Protein AF-A0A165JES6-F1 (afdb_monomer)

Organism: NCBI:txid1314781

Radius of gyration: 25.74 Å; Cα contacts (8 Å, |Δi|>4): 117; chains: 1; bounding box: 41×75×48 Å

Sequence (123 aa):
MPVDLNAPVSRPHVTTPATANASSSRRKSEANFVCPVPGCGSTFTRHFNLKGHLRSHNEERPFKCKWPGCGKGFARQHDCKRHEALHLNIRPYTCDGCGKTFARMDALNRHRESDCPCASSSD

InterPro domains:
  IPR013087 Zinc finger C2H2-type [PF00096] (33-57)
  IPR013087 Zinc finger C2H2-type [PF00096] (93-112)
  IPR013087 Zinc finger C2H2-type [PS00028] (35-57)
  IPR013087 Zinc finger C2H2-type [PS00028] (65-87)
  IPR013087 Zinc finger C2H2-type [PS50157] (33-62)
  IPR013087 Zinc finger C2H2-type [PS50157] (63-92)
  IPR013087 Zinc finger C2H2-type [PS50157] (93-123)
  IPR013087 Zinc finger C2H2-type [SM00355] (33-57)
  IPR013087 Zinc finger C2H2-type [SM00355] (63-87)
  IPR013087 Zinc finger C2H2-type [SM00355] (93-113)
  IPR036236 Zinc finger C2H2 superfamily [SSF57667] (43-102)

Mean predicted aligned error: 15.8 Å

Structure (mmCIF, N/CA/C/O backbone):
data_AF-A0A165JES6-F1
#
_entry.id   AF-A0A165JES6-F1
#
loop_
_atom_site.group_PDB
_atom_site.id
_atom_site.type_symbol
_atom_site.label_atom_id
_atom_site.label_alt_id
_atom_site.label_comp_id
_atom_site.label_asym_id
_atom_site.label_entity_id
_atom_site.label_seq_id
_atom_site.pdbx_PDB_ins_code
_atom_site.Cartn_x
_atom_site.Cartn_y
_atom_site.Cartn_z
_atom_site.occupancy
_atom_site.B_iso_or_equiv
_atom_site.auth_seq_id
_atom_site.auth_comp_id
_atom_site.auth_asym_id
_atom_site.auth_atom_id
_atom_site.pdbx_PDB_model_num
ATOM 1 N N . MET A 1 1 ? 21.239 -64.957 6.441 1.00 36.75 1 MET A N 1
ATOM 2 C CA . MET A 1 1 ? 20.732 -63.628 6.035 1.00 36.75 1 MET A CA 1
ATOM 3 C C . MET A 1 1 ? 20.023 -63.795 4.697 1.00 36.75 1 MET A C 1
ATOM 5 O 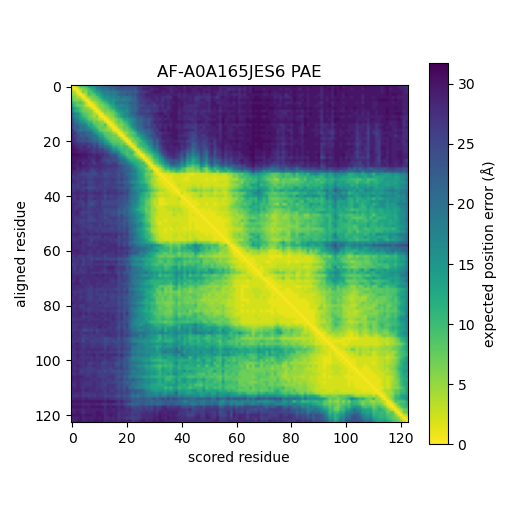O . MET A 1 1 ? 20.515 -64.595 3.909 1.00 36.75 1 MET A O 1
ATOM 9 N N . PRO A 1 2 ? 18.827 -63.215 4.521 1.00 46.69 2 PRO A N 1
ATOM 10 C CA . PRO A 1 2 ? 17.771 -63.789 3.696 1.00 46.69 2 PRO A CA 1
ATOM 11 C C . PRO A 1 2 ? 17.806 -63.379 2.221 1.00 46.69 2 PRO A C 1
ATOM 13 O O . PRO A 1 2 ? 18.429 -62.401 1.828 1.00 46.69 2 PRO A O 1
ATOM 16 N N . VAL A 1 3 ? 17.093 -64.218 1.476 1.00 37.47 3 VAL A N 1
ATOM 17 C CA . VAL A 1 3 ? 16.795 -64.292 0.046 1.00 37.47 3 VAL A CA 1
ATOM 18 C C . VAL A 1 3 ? 16.490 -62.962 -0.657 1.00 37.47 3 VAL A C 1
ATOM 20 O O . VAL A 1 3 ? 15.692 -62.153 -0.187 1.00 37.47 3 VAL A O 1
ATOM 23 N N . ASP A 1 4 ? 17.100 -62.795 -1.831 1.00 36.75 4 ASP A N 1
ATOM 24 C CA . ASP A 1 4 ? 16.788 -61.763 -2.820 1.00 36.75 4 ASP A CA 1
ATOM 25 C C . ASP A 1 4 ? 15.442 -62.112 -3.480 1.00 36.75 4 ASP A C 1
ATOM 27 O O . ASP A 1 4 ? 15.323 -63.103 -4.203 1.00 36.75 4 ASP A O 1
ATOM 31 N N . LEU A 1 5 ? 14.396 -61.354 -3.143 1.00 42.78 5 LEU A N 1
ATOM 32 C CA . LEU A 1 5 ? 13.031 -61.552 -3.633 1.00 42.78 5 LEU A CA 1
ATOM 33 C C . LEU A 1 5 ? 12.641 -60.386 -4.548 1.00 42.78 5 LEU A C 1
ATOM 35 O O . LEU A 1 5 ? 11.708 -59.638 -4.265 1.00 42.78 5 LEU A O 1
ATOM 39 N N . ASN A 1 6 ? 13.387 -60.198 -5.636 1.00 38.38 6 ASN A N 1
ATOM 40 C CA . ASN A 1 6 ? 13.036 -59.224 -6.661 1.00 38.38 6 ASN A CA 1
ATOM 41 C C . ASN A 1 6 ? 12.444 -59.933 -7.889 1.00 38.38 6 ASN A C 1
ATOM 43 O O . ASN A 1 6 ? 13.155 -60.333 -8.808 1.00 38.38 6 ASN A O 1
ATOM 47 N N . ALA A 1 7 ? 11.118 -60.097 -7.884 1.00 42.81 7 ALA A N 1
ATOM 48 C CA . ALA A 1 7 ? 10.325 -60.424 -9.067 1.00 42.81 7 ALA A CA 1
ATOM 49 C C . ALA A 1 7 ? 9.182 -59.396 -9.221 1.00 42.81 7 ALA A C 1
ATOM 51 O O . ALA A 1 7 ? 8.625 -58.942 -8.218 1.00 42.81 7 ALA A O 1
ATOM 52 N N . PRO A 1 8 ? 8.850 -58.992 -10.460 1.00 48.88 8 PRO A N 1
ATOM 53 C CA . PRO A 1 8 ? 8.112 -57.768 -10.753 1.00 48.88 8 PRO A CA 1
ATOM 54 C C . PRO A 1 8 ? 6.600 -57.952 -10.610 1.00 48.88 8 PRO A C 1
ATOM 56 O O . PRO A 1 8 ? 6.049 -58.978 -11.003 1.00 48.88 8 PRO A O 1
ATOM 59 N N . VAL A 1 9 ? 5.904 -56.913 -10.141 1.00 43.16 9 VAL A N 1
ATOM 60 C CA . VAL A 1 9 ? 4.440 -56.844 -10.230 1.00 43.16 9 VAL A CA 1
ATOM 61 C C . VAL A 1 9 ? 4.025 -55.489 -10.790 1.00 43.16 9 VAL A C 1
ATOM 63 O O . VAL A 1 9 ? 4.068 -54.456 -10.121 1.00 43.16 9 VAL A O 1
ATOM 66 N N . SER A 1 10 ? 3.613 -55.525 -12.055 1.00 40.16 10 SER A N 1
ATOM 67 C CA . SER A 1 10 ? 2.921 -54.462 -12.774 1.00 40.16 10 SER A CA 1
ATOM 68 C C . SER A 1 10 ? 1.667 -54.028 -12.010 1.00 40.16 10 SER A C 1
ATOM 70 O O . SER A 1 10 ? 0.780 -54.842 -11.754 1.00 40.16 10 SER A O 1
ATOM 72 N N . ARG A 1 11 ? 1.566 -52.738 -11.660 1.00 46.47 11 ARG A N 1
ATOM 73 C CA . ARG A 1 11 ? 0.324 -52.154 -11.129 1.00 46.47 11 ARG A CA 1
ATOM 74 C C . ARG A 1 11 ? -0.516 -51.595 -12.285 1.00 46.47 11 ARG A C 1
ATOM 76 O O . ARG A 1 11 ? 0.024 -50.852 -13.103 1.00 46.47 11 ARG A O 1
ATOM 83 N N . PRO A 1 12 ? -1.811 -51.936 -12.366 1.00 41.50 12 PRO A N 1
ATOM 84 C CA . PRO A 1 12 ? -2.685 -51.475 -13.435 1.00 41.50 12 PRO A CA 1
ATOM 85 C C . PRO A 1 12 ? -2.995 -49.978 -13.322 1.00 41.50 12 PRO A C 1
ATOM 87 O O . PRO A 1 12 ? -3.128 -49.422 -12.230 1.00 41.50 12 PRO A O 1
ATOM 90 N N . HIS A 1 13 ? -3.152 -49.353 -14.487 1.00 40.38 13 HIS A N 1
ATOM 91 C CA . HIS A 1 13 ? -3.675 -48.005 -14.662 1.00 40.38 13 HIS A CA 1
ATOM 92 C C . HIS A 1 13 ? -5.167 -48.015 -14.285 1.00 40.38 13 HIS A C 1
ATOM 94 O O . HIS A 1 13 ? -5.989 -48.575 -15.008 1.00 40.38 13 HIS A O 1
ATOM 100 N N . VAL A 1 14 ? -5.519 -47.440 -13.133 1.00 42.69 14 VAL A N 1
ATOM 101 C CA . VAL A 1 14 ? -6.920 -47.229 -12.742 1.00 42.69 14 VAL A CA 1
ATOM 102 C C . VAL A 1 14 ? -7.270 -45.779 -13.038 1.00 42.69 14 VAL A C 1
ATOM 104 O O . VAL A 1 14 ? -6.863 -44.865 -12.325 1.00 42.69 14 VAL A O 1
ATOM 107 N N . THR A 1 15 ? -8.016 -45.580 -14.120 1.00 42.69 15 THR A N 1
ATOM 108 C CA . THR A 1 15 ? -8.640 -44.308 -14.480 1.00 42.69 15 THR A CA 1
ATOM 109 C C . THR A 1 15 ? -9.778 -44.037 -13.498 1.00 42.69 15 THR A C 1
ATOM 111 O O . THR A 1 15 ? -10.823 -44.681 -13.564 1.00 42.69 15 THR A O 1
ATOM 114 N N . THR A 1 16 ? -9.586 -43.111 -12.560 1.00 49.91 16 THR A N 1
ATOM 115 C CA . THR A 1 16 ? -10.679 -42.615 -11.717 1.00 49.91 16 THR A CA 1
ATOM 116 C C . THR A 1 16 ? -11.422 -41.486 -12.445 1.00 49.91 16 THR A C 1
ATOM 118 O O . THR A 1 16 ? -10.783 -40.575 -12.976 1.00 49.91 16 THR A O 1
ATOM 121 N N . PRO A 1 17 ? -12.766 -41.512 -12.506 1.00 44.84 17 PRO A N 1
ATOM 122 C CA . PRO A 1 17 ? -13.537 -40.405 -13.055 1.00 44.84 17 PRO A CA 1
ATOM 123 C C . PRO A 1 17 ? -13.462 -39.191 -12.122 1.00 44.84 17 PRO A C 1
ATOM 125 O O . PRO A 1 17 ? -13.495 -39.324 -10.897 1.00 44.84 17 PRO A O 1
ATOM 128 N N . ALA A 1 18 ? -13.371 -38.001 -12.718 1.00 53.00 18 ALA A N 1
ATOM 129 C CA . ALA A 1 18 ? -13.379 -36.722 -12.024 1.00 53.00 18 ALA A CA 1
ATOM 130 C C . ALA A 1 18 ? -14.684 -36.551 -11.227 1.00 53.00 18 ALA A C 1
ATOM 132 O O . ALA A 1 18 ? -15.722 -36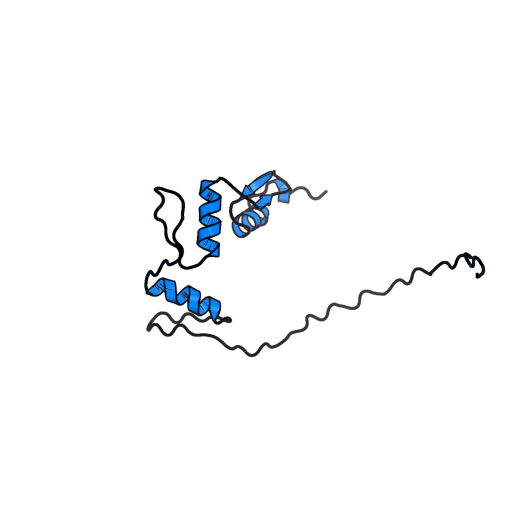.178 -11.772 1.00 53.00 18 ALA A O 1
ATOM 133 N N . THR A 1 19 ? -14.643 -36.814 -9.921 1.00 45.66 19 THR A N 1
ATOM 134 C CA . THR A 1 19 ? -15.720 -36.406 -9.021 1.00 45.66 19 THR A CA 1
ATOM 135 C C . THR A 1 19 ? -15.658 -34.896 -8.862 1.00 45.66 19 THR A C 1
ATOM 137 O O . THR A 1 19 ? -14.662 -34.352 -8.381 1.00 45.66 19 THR A O 1
ATOM 140 N N . ALA A 1 20 ? -16.731 -34.245 -9.309 1.00 47.12 20 ALA A N 1
ATOM 141 C CA . ALA A 1 20 ? -17.005 -32.827 -9.178 1.00 47.12 20 ALA A CA 1
ATOM 142 C C . ALA A 1 20 ? -16.517 -32.273 -7.832 1.00 47.12 20 ALA A C 1
ATOM 144 O O . ALA A 1 20 ? -16.895 -32.760 -6.764 1.00 47.12 20 ALA A O 1
ATOM 145 N N . ASN A 1 21 ? -15.680 -31.237 -7.893 1.00 42.94 21 ASN A N 1
ATOM 146 C CA . ASN A 1 21 ? -15.250 -30.504 -6.716 1.00 42.94 21 ASN A CA 1
ATOM 147 C C . ASN A 1 21 ? -16.469 -29.744 -6.175 1.00 42.94 21 ASN A C 1
ATOM 149 O O . ASN A 1 21 ? -16.805 -28.654 -6.642 1.00 42.94 21 ASN A O 1
ATOM 153 N N . ALA A 1 22 ? -17.182 -30.363 -5.233 1.00 41.25 22 ALA A N 1
ATOM 154 C CA . ALA A 1 22 ? -18.212 -29.704 -4.457 1.00 41.25 22 ALA A CA 1
ATOM 155 C C . ALA A 1 22 ? -17.553 -28.519 -3.745 1.00 41.25 22 ALA A C 1
ATOM 157 O O . ALA A 1 22 ? -16.787 -28.685 -2.792 1.00 41.25 22 ALA A O 1
ATOM 158 N N . SER A 1 23 ? -17.832 -27.314 -4.245 1.00 45.59 23 SER A N 1
ATOM 159 C CA . SER A 1 23 ? -17.451 -26.062 -3.605 1.00 45.59 23 SER A CA 1
ATOM 160 C C . SER A 1 23 ? -18.074 -26.055 -2.218 1.00 45.59 23 SER A C 1
ATOM 162 O O . SER A 1 23 ? -19.254 -25.765 -2.047 1.00 45.59 23 SER A O 1
ATOM 164 N N . SER A 1 24 ? -17.286 -26.462 -1.226 1.00 54.25 24 SER A N 1
ATOM 165 C CA . SER A 1 24 ? -17.709 -26.539 0.161 1.00 54.25 24 SER A CA 1
ATOM 166 C C . SER A 1 24 ? -17.979 -25.121 0.652 1.00 54.25 24 SER A C 1
ATOM 168 O O . SER A 1 24 ? -17.069 -24.414 1.089 1.00 54.25 24 SER A O 1
ATOM 170 N N . SER A 1 25 ? -19.238 -24.689 0.560 1.00 60.25 25 SER A N 1
ATOM 171 C CA . SER A 1 25 ? -19.751 -23.461 1.159 1.00 60.25 25 SER A CA 1
ATOM 172 C C . SER A 1 25 ? -19.662 -23.577 2.676 1.00 60.25 25 SER A C 1
ATOM 174 O O . SER A 1 25 ? -20.619 -23.918 3.368 1.00 60.25 25 SER A O 1
ATOM 176 N N . ARG A 1 26 ? -18.482 -23.296 3.227 1.00 61.81 26 ARG A N 1
ATOM 177 C CA . ARG A 1 26 ? -18.322 -23.131 4.666 1.00 61.81 26 ARG A CA 1
ATOM 178 C C . ARG A 1 26 ? -18.892 -21.761 5.024 1.00 61.81 26 ARG A C 1
ATOM 180 O O . ARG A 1 26 ? -18.211 -20.754 4.849 1.00 61.81 26 ARG A O 1
ATOM 187 N N . ARG A 1 27 ? -20.126 -21.718 5.541 1.00 66.44 27 ARG A N 1
ATOM 188 C CA . ARG A 1 27 ? -20.643 -20.540 6.255 1.00 66.44 27 ARG A CA 1
ATOM 189 C C . ARG A 1 27 ? -19.748 -20.317 7.479 1.00 66.44 27 ARG A C 1
ATOM 191 O O . ARG A 1 27 ? -19.926 -20.949 8.515 1.00 66.44 27 ARG A O 1
ATOM 198 N N . LYS A 1 28 ? -18.707 -19.494 7.333 1.00 60.12 28 LYS A N 1
ATOM 199 C CA . LYS A 1 28 ? -17.914 -18.995 8.458 1.00 60.12 28 LYS A CA 1
ATOM 200 C C . LYS A 1 28 ? -18.729 -17.876 9.082 1.00 60.12 28 LYS A C 1
ATOM 202 O O . LYS A 1 28 ? -18.885 -16.831 8.468 1.00 60.12 28 LYS A O 1
ATOM 207 N N . SER A 1 29 ? -19.250 -18.142 10.273 1.00 58.97 29 SER A N 1
ATOM 208 C CA . SER A 1 29 ? -19.765 -17.159 11.225 1.00 58.97 29 SER A CA 1
ATOM 209 C C . SER A 1 29 ? -19.012 -15.829 11.105 1.00 58.97 29 SER A C 1
ATOM 211 O O . SER A 1 29 ? -17.807 -15.765 11.369 1.00 58.97 29 SER A O 1
ATOM 213 N N . GLU A 1 30 ? -19.722 -14.804 10.638 1.00 64.75 30 GLU A N 1
ATOM 214 C CA . GLU A 1 30 ? -19.205 -13.479 10.304 1.00 64.75 30 GLU A CA 1
ATOM 215 C C . GLU A 1 30 ? -18.905 -12.692 11.582 1.00 64.75 30 GLU A C 1
ATOM 217 O O . GLU A 1 30 ? -19.651 -11.807 11.990 1.00 64.75 30 GLU A O 1
ATOM 222 N N . ALA A 1 31 ? -17.796 -13.012 12.248 1.00 64.31 31 ALA A N 1
ATOM 223 C CA . ALA A 1 31 ? -17.232 -12.095 13.227 1.00 64.31 31 ALA A CA 1
ATOM 224 C C . ALA A 1 31 ? -16.681 -10.880 12.463 1.00 64.31 31 ALA A C 1
ATOM 226 O O . ALA A 1 31 ? -15.545 -10.888 11.980 1.00 64.31 31 ALA A O 1
ATOM 227 N N . ASN A 1 32 ? -17.532 -9.869 12.286 1.00 82.62 32 ASN A N 1
ATOM 228 C CA . ASN A 1 32 ? -17.188 -8.626 11.616 1.00 82.62 32 ASN A CA 1
ATOM 229 C C . ASN A 1 32 ? -16.670 -7.624 12.657 1.00 82.62 32 ASN A C 1
ATOM 231 O O . ASN A 1 32 ? -17.377 -7.230 13.580 1.00 82.62 32 ASN A O 1
ATOM 235 N N . PHE A 1 33 ? -15.406 -7.238 12.532 1.00 89.00 33 PHE A N 1
ATOM 236 C CA . PHE A 1 33 ? -14.750 -6.272 13.402 1.00 89.00 33 PHE A CA 1
ATOM 237 C C . PHE A 1 33 ? -15.017 -4.867 12.868 1.00 89.00 33 PHE A C 1
ATOM 239 O O . PHE A 1 33 ? -14.554 -4.514 11.782 1.00 89.00 33 PHE A O 1
ATOM 246 N N . VAL A 1 34 ? -15.765 -4.071 13.624 1.00 90.38 34 VAL A 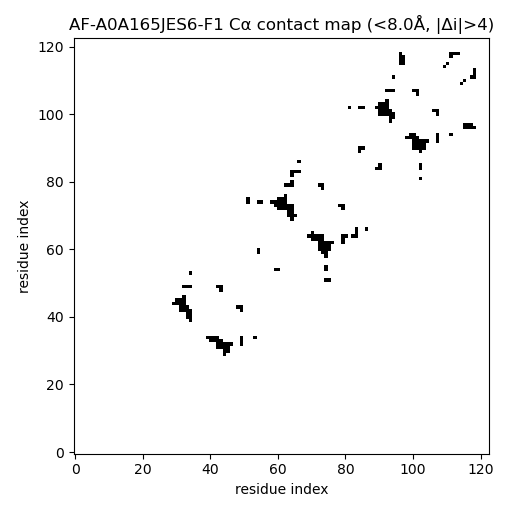N 1
ATOM 247 C CA . VAL A 1 34 ? -16.160 -2.715 13.232 1.00 90.38 34 VAL A CA 1
ATOM 248 C C . VAL A 1 34 ? -15.152 -1.700 13.759 1.00 90.38 34 VAL A C 1
ATOM 250 O O . VAL A 1 34 ? -14.635 -1.833 14.868 1.00 90.38 34 VAL A O 1
ATOM 253 N N . CYS A 1 35 ? -14.862 -0.682 12.955 1.00 92.12 35 CYS A N 1
ATOM 254 C CA . CYS A 1 35 ? -14.056 0.449 13.377 1.00 92.12 35 CYS A CA 1
ATOM 255 C C . CYS A 1 35 ? -14.777 1.252 14.475 1.00 92.12 35 CYS A C 1
ATOM 257 O O . CYS A 1 35 ? -15.881 1.733 14.227 1.00 92.12 35 CYS A O 1
ATOM 259 N N . PRO A 1 36 ? -14.170 1.441 15.662 1.00 89.62 36 PRO A N 1
ATOM 260 C CA . PRO A 1 36 ? -14.790 2.184 16.759 1.00 89.62 36 PRO A CA 1
ATOM 261 C C . PRO A 1 36 ? -14.794 3.707 16.548 1.00 89.62 36 PRO A C 1
ATOM 263 O O . PRO A 1 36 ? -15.387 4.423 17.350 1.00 89.62 36 PRO A O 1
ATOM 266 N N . VAL A 1 37 ? -14.124 4.222 15.508 1.00 89.00 37 VAL A N 1
ATOM 267 C CA . VAL A 1 37 ? -14.044 5.665 15.239 1.00 89.00 37 VAL A CA 1
ATOM 268 C C . VAL A 1 37 ? -15.389 6.170 14.693 1.00 8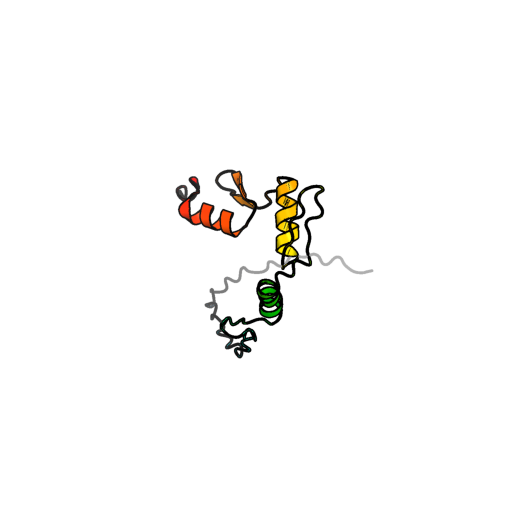9.00 37 VAL A C 1
ATOM 270 O O . VAL A 1 37 ? -15.833 5.682 13.644 1.00 89.00 37 VAL A O 1
ATOM 273 N N . PRO A 1 38 ? -16.034 7.152 15.357 1.00 88.25 38 PRO A N 1
ATOM 274 C CA . PRO A 1 38 ? -17.294 7.725 14.895 1.00 88.25 38 PRO A CA 1
ATOM 275 C C . PRO A 1 38 ? -17.161 8.265 13.468 1.00 88.25 38 PRO A C 1
ATOM 277 O O . PRO A 1 38 ? -16.195 8.950 13.147 1.00 88.25 38 PRO A O 1
ATOM 280 N N . GLY A 1 39 ? -18.119 7.939 12.598 1.00 88.25 39 GLY A N 1
ATOM 281 C CA . GLY A 1 39 ? -18.121 8.387 11.199 1.00 88.25 39 GLY A CA 1
ATOM 282 C C . GLY A 1 39 ? -17.246 7.573 10.236 1.00 88.25 39 GLY A C 1
ATOM 283 O O . GLY A 1 39 ? -17.308 7.809 9.035 1.00 88.25 39 GLY A O 1
ATOM 284 N N . CYS A 1 40 ? -16.473 6.584 10.706 1.00 90.06 40 CYS A N 1
ATOM 285 C CA . CYS A 1 40 ? -15.670 5.743 9.814 1.00 90.06 40 CYS A CA 1
ATOM 286 C C . CYS A 1 40 ? -16.474 4.601 9.168 1.00 90.06 40 CYS A C 1
ATOM 288 O O . CYS A 1 40 ? -16.285 4.305 7.989 1.00 90.06 40 CYS A O 1
ATOM 290 N N . GLY A 1 41 ? -17.321 3.912 9.946 1.00 87.00 41 GLY A N 1
ATOM 291 C CA . GLY A 1 41 ? -18.213 2.841 9.465 1.00 87.00 41 GLY A CA 1
ATOM 292 C C . GLY A 1 41 ? -17.529 1.612 8.839 1.00 87.00 41 GLY A C 1
ATOM 293 O O . GLY A 1 41 ? -18.209 0.709 8.360 1.00 87.00 41 GLY A O 1
ATOM 294 N N . SER A 1 42 ? -16.194 1.552 8.824 1.00 89.75 42 SER A N 1
ATOM 295 C CA . SER A 1 42 ? -15.443 0.475 8.174 1.00 89.75 42 SER A CA 1
ATOM 296 C C . SER A 1 42 ? -15.556 -0.833 8.950 1.00 89.75 42 SER A C 1
ATOM 298 O O . SER A 1 42 ? -15.444 -0.847 10.178 1.00 89.75 42 SER A O 1
ATOM 300 N N . THR A 1 43 ? -15.725 -1.944 8.232 1.00 90.62 43 THR A N 1
ATOM 301 C CA . THR A 1 43 ? -15.837 -3.279 8.828 1.00 90.62 43 THR A CA 1
ATOM 302 C C . THR A 1 43 ? -14.843 -4.257 8.216 1.00 90.62 43 THR A C 1
ATOM 304 O O . THR A 1 43 ? -14.460 -4.146 7.050 1.00 90.62 43 THR A O 1
ATOM 307 N N . PHE A 1 44 ? -14.361 -5.192 9.031 1.00 89.56 44 PHE A N 1
ATOM 308 C CA . PHE A 1 44 ? -13.280 -6.096 8.670 1.00 89.56 44 PHE A CA 1
ATOM 309 C C . PHE A 1 44 ? -13.581 -7.513 9.134 1.00 89.56 44 PHE A C 1
ATOM 311 O O . PHE A 1 44 ? -13.856 -7.755 10.300 1.00 89.56 44 PHE A O 1
ATOM 318 N N . THR A 1 45 ? -13.353 -8.493 8.268 1.00 89.38 45 THR A N 1
ATOM 319 C CA . THR A 1 45 ? -13.511 -9.918 8.607 1.00 89.38 45 THR A CA 1
ATOM 320 C C . THR A 1 45 ? -12.406 -10.470 9.515 1.00 89.38 45 THR A C 1
ATOM 322 O O . THR A 1 45 ? -12.468 -11.614 9.960 1.00 89.38 45 THR A O 1
ATOM 325 N N . ARG A 1 46 ? -11.338 -9.697 9.758 1.00 86.81 46 ARG A N 1
ATOM 326 C CA . ARG A 1 46 ? -10.178 -10.119 10.557 1.00 86.81 46 ARG A CA 1
ATOM 327 C C . ARG A 1 46 ? -9.713 -8.998 11.479 1.00 86.81 46 ARG A C 1
ATOM 329 O O . ARG A 1 46 ? -9.463 -7.884 11.023 1.00 86.81 46 ARG A O 1
ATOM 336 N N . HIS A 1 47 ? -9.473 -9.329 12.746 1.00 87.25 47 HIS A N 1
ATOM 337 C CA . HIS A 1 47 ? -9.045 -8.370 13.768 1.00 87.25 47 HIS A CA 1
ATOM 338 C C . HIS A 1 47 ? -7.749 -7.621 13.405 1.00 87.25 47 HIS A C 1
ATOM 340 O O . HIS A 1 47 ? -7.644 -6.413 13.604 1.00 87.25 47 HIS A O 1
ATOM 346 N N . PHE A 1 48 ? -6.759 -8.300 12.811 1.00 84.25 48 PHE A N 1
ATOM 347 C CA . PHE A 1 48 ? -5.503 -7.641 12.427 1.00 84.25 48 PHE A CA 1
ATOM 348 C C . PHE A 1 48 ? -5.682 -6.605 11.306 1.00 84.25 48 PHE A C 1
ATOM 350 O O . PHE A 1 48 ? -4.897 -5.659 11.231 1.00 84.25 48 PHE A O 1
ATOM 357 N N . ASN A 1 49 ? -6.708 -6.754 10.459 1.00 87.88 49 ASN A N 1
ATOM 358 C CA . ASN A 1 49 ? -7.041 -5.758 9.444 1.00 87.88 49 ASN A CA 1
ATOM 359 C C . ASN A 1 49 ? -7.643 -4.513 10.097 1.00 87.88 49 ASN A C 1
ATOM 361 O O . ASN A 1 49 ? -7.180 -3.417 9.794 1.00 87.88 49 ASN A O 1
ATOM 365 N N . LEU A 1 50 ? -8.571 -4.680 11.052 1.00 89.31 50 LEU A N 1
ATOM 366 C CA . LEU A 1 50 ? -9.086 -3.568 11.857 1.00 89.31 50 LEU A CA 1
ATOM 367 C C . LEU A 1 50 ? -7.943 -2.845 12.585 1.00 89.31 50 LEU A C 1
ATOM 369 O O . LEU A 1 50 ? -7.816 -1.631 12.479 1.00 89.31 50 LEU A O 1
ATOM 373 N N . LYS A 1 51 ? -7.052 -3.579 13.265 1.00 86.56 51 LYS A N 1
ATOM 374 C CA . LYS A 1 51 ? -5.902 -2.983 13.967 1.00 86.56 51 LYS A CA 1
ATOM 375 C C . LYS A 1 51 ? -4.973 -2.211 13.023 1.00 86.56 51 LYS A C 1
ATOM 377 O O . LYS A 1 51 ? -4.440 -1.171 13.393 1.00 86.56 51 LYS A O 1
ATOM 382 N N . GLY A 1 52 ? -4.766 -2.718 11.807 1.00 85.19 52 GLY A N 1
ATOM 383 C CA . GLY A 1 52 ? -4.012 -2.018 10.769 1.00 85.19 52 GLY A CA 1
ATOM 384 C C . GLY A 1 52 ? -4.723 -0.762 10.263 1.00 85.19 52 GLY A C 1
ATOM 385 O O . GLY A 1 52 ? -4.066 0.252 10.057 1.00 85.19 52 GLY A O 1
ATOM 386 N N . HIS A 1 53 ? -6.045 -0.822 10.103 1.00 87.25 53 HIS A N 1
ATOM 387 C CA . HIS A 1 53 ? -6.880 0.312 9.720 1.00 87.25 53 HIS A CA 1
ATOM 388 C C . HIS A 1 53 ? -6.911 1.400 10.797 1.00 87.25 53 HIS A C 1
ATOM 390 O O . HIS A 1 53 ? -6.791 2.565 10.463 1.00 87.25 53 HIS A O 1
ATOM 396 N N . LEU A 1 54 ? -6.971 1.055 12.085 1.00 86.94 54 LEU A N 1
ATOM 397 C CA . LEU A 1 54 ? -6.978 2.050 13.166 1.00 86.94 54 LEU A CA 1
ATOM 398 C C . LEU A 1 54 ? -5.763 2.990 13.128 1.00 86.94 54 LEU A C 1
ATOM 400 O O . LEU A 1 54 ? -5.871 4.164 13.467 1.00 86.94 54 LEU A O 1
ATOM 404 N N . ARG A 1 55 ? -4.622 2.505 12.630 1.00 84.38 55 ARG A N 1
ATOM 405 C CA . ARG A 1 55 ? -3.415 3.320 12.435 1.00 84.38 55 ARG A CA 1
ATOM 406 C C . ARG A 1 55 ? -3.572 4.402 11.365 1.00 84.38 55 ARG A C 1
ATOM 408 O O . ARG A 1 55 ? -2.779 5.335 11.354 1.00 84.38 55 ARG A O 1
ATOM 415 N N . SER A 1 56 ? -4.552 4.296 10.462 1.00 82.69 56 SER A N 1
ATOM 416 C CA . SER A 1 56 ? -4.831 5.363 9.495 1.00 82.69 56 SER A CA 1
ATOM 417 C C . SER A 1 56 ? -5.525 6.565 10.124 1.00 82.69 56 SER A C 1
ATOM 419 O O . SER A 1 56 ? -5.422 7.646 9.563 1.00 82.69 56 SER A O 1
ATOM 421 N N . HIS A 1 57 ? -6.207 6.396 11.262 1.00 84.00 57 HIS A N 1
ATOM 422 C CA . HIS A 1 57 ? -6.877 7.500 11.962 1.00 84.00 57 HIS A CA 1
ATOM 423 C C . HIS A 1 57 ? -5.906 8.341 12.785 1.00 84.00 57 HIS A C 1
ATOM 425 O O . HIS A 1 57 ? -6.008 9.558 12.795 1.00 84.00 57 HIS A O 1
ATOM 431 N N . ASN A 1 58 ? -4.929 7.699 13.427 1.0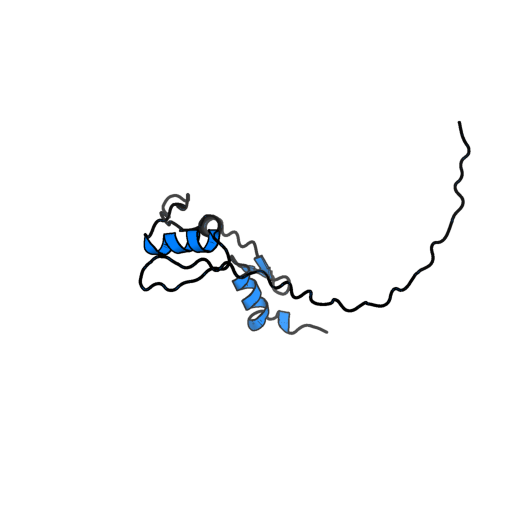0 76.00 58 ASN A N 1
ATOM 432 C CA . ASN A 1 58 ? -3.988 8.382 14.321 1.00 76.00 58 ASN A CA 1
ATOM 433 C C . ASN A 1 58 ? -2.688 8.820 13.628 1.00 76.00 58 ASN A C 1
ATOM 435 O O . ASN A 1 58 ? -1.740 9.203 14.305 1.00 76.00 58 ASN A O 1
ATOM 439 N N . GLU A 1 59 ? -2.590 8.655 12.304 1.00 72.25 59 GLU A N 1
ATOM 440 C CA . GLU A 1 59 ? -1.361 8.859 11.516 1.00 72.25 59 GLU A CA 1
ATOM 441 C C . GLU A 1 59 ? -0.120 8.111 12.048 1.00 72.25 59 GLU A C 1
ATOM 443 O O . GLU A 1 59 ? 1.013 8.356 11.621 1.00 72.25 59 GLU A O 1
ATOM 448 N N . GLU A 1 60 ? -0.319 7.143 12.946 1.00 76.88 60 GLU A N 1
ATOM 449 C CA . GLU A 1 60 ? 0.754 6.369 13.541 1.00 76.88 60 GLU A CA 1
ATOM 450 C C . GLU A 1 60 ? 1.409 5.507 12.465 1.00 76.88 60 GLU A C 1
ATOM 452 O O . GLU A 1 60 ? 0.863 4.518 11.959 1.00 76.88 60 GLU A O 1
ATOM 457 N N . ARG A 1 61 ? 2.642 5.882 12.128 1.00 82.19 61 ARG A N 1
ATOM 458 C CA . ARG A 1 61 ? 3.491 5.192 11.159 1.00 82.19 61 ARG A CA 1
ATOM 459 C C . ARG A 1 61 ? 4.671 4.540 11.882 1.00 82.19 61 ARG A C 1
ATOM 461 O O . ARG A 1 61 ? 5.802 5.017 11.754 1.00 82.19 61 ARG A O 1
ATOM 468 N N . PRO A 1 62 ? 4.434 3.453 12.644 1.00 83.44 62 PRO A N 1
ATOM 469 C CA . PRO A 1 62 ? 5.483 2.800 13.423 1.00 83.44 62 PRO A CA 1
ATOM 470 C C . PRO A 1 62 ? 6.569 2.178 12.537 1.00 83.44 62 PRO A C 1
ATOM 472 O O . PRO A 1 62 ? 7.694 1.982 12.985 1.00 83.44 62 PRO A O 1
ATOM 475 N N . PHE A 1 63 ? 6.263 1.875 11.272 1.00 89.31 63 PHE A N 1
ATOM 476 C CA . PHE A 1 63 ? 7.229 1.299 10.342 1.00 89.31 63 PHE A CA 1
ATOM 477 C C . PHE A 1 63 ? 7.837 2.399 9.478 1.00 89.31 63 PHE A C 1
ATOM 479 O O . PHE A 1 63 ? 7.232 2.816 8.493 1.00 89.31 63 PHE A O 1
ATOM 486 N N . LYS A 1 64 ? 9.023 2.880 9.852 1.00 90.44 64 LYS A N 1
ATOM 487 C CA . LYS A 1 64 ? 9.769 3.882 9.083 1.00 90.44 64 LYS A CA 1
ATOM 488 C C . LYS A 1 64 ? 10.752 3.215 8.127 1.00 90.44 64 LYS A C 1
ATOM 490 O O . LYS A 1 64 ? 11.405 2.240 8.494 1.00 90.44 64 LYS A O 1
ATOM 495 N N . CYS A 1 65 ? 10.852 3.766 6.922 1.00 92.19 65 CYS A N 1
ATOM 496 C CA . CYS A 1 65 ? 11.844 3.383 5.932 1.00 92.19 65 CYS A CA 1
ATOM 497 C C . CYS A 1 65 ? 13.238 3.618 6.508 1.00 92.19 65 CYS A C 1
ATOM 499 O O . CYS A 1 65 ? 13.539 4.712 6.991 1.00 92.19 65 CYS A O 1
ATOM 501 N N . LYS A 1 66 ? 14.084 2.591 6.449 1.00 89.38 66 LYS A N 1
ATOM 502 C CA . LYS A 1 66 ? 15.458 2.660 6.961 1.00 89.38 66 LYS A CA 1
ATOM 503 C C . LYS A 1 66 ? 16.432 3.333 5.997 1.00 89.38 66 LYS A C 1
ATOM 505 O O . LYS A 1 66 ? 17.585 3.547 6.358 1.00 89.38 66 LYS A O 1
ATOM 510 N N . TRP A 1 67 ? 15.989 3.646 4.778 1.00 90.44 67 TRP A N 1
ATOM 511 C CA . TRP A 1 67 ? 16.843 4.273 3.780 1.00 90.44 67 TRP A CA 1
ATOM 512 C C . TRP A 1 67 ? 17.206 5.706 4.202 1.00 90.44 67 TRP A C 1
ATOM 514 O O . TRP A 1 67 ? 16.299 6.516 4.450 1.00 90.44 67 TRP A O 1
ATOM 524 N N . PRO A 1 68 ? 18.506 6.045 4.271 1.00 89.62 68 PRO A N 1
ATOM 525 C CA . PRO A 1 68 ? 18.945 7.375 4.669 1.00 89.62 68 PRO A CA 1
ATOM 526 C C . PRO A 1 68 ? 18.389 8.433 3.705 1.00 89.62 68 PRO A C 1
ATOM 528 O O . PRO A 1 68 ? 18.452 8.282 2.488 1.00 89.62 68 PRO A O 1
ATOM 531 N N . GLY A 1 69 ? 17.790 9.491 4.255 1.00 88.38 69 GLY A N 1
ATOM 532 C CA . GLY A 1 69 ? 17.177 10.578 3.481 1.00 88.38 69 GLY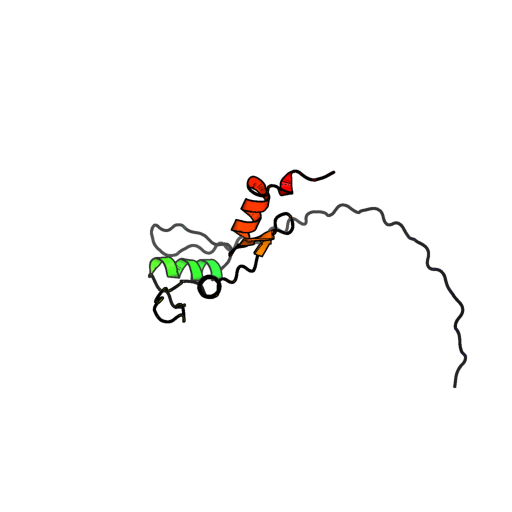 A CA 1
ATOM 533 C C . GLY A 1 69 ? 15.743 10.334 2.988 1.00 88.38 69 GLY A C 1
ATOM 534 O O . GLY A 1 69 ? 15.143 11.253 2.443 1.00 88.38 69 GLY A O 1
ATOM 535 N N . CYS A 1 70 ? 15.146 9.151 3.193 1.00 90.44 70 CYS A N 1
ATOM 536 C CA . CYS A 1 70 ? 13.763 8.895 2.761 1.00 90.44 70 CYS A CA 1
ATOM 537 C C . CYS A 1 70 ? 12.711 9.382 3.772 1.00 90.44 70 CYS A C 1
ATOM 539 O O . CYS A 1 70 ? 11.708 9.983 3.390 1.00 90.44 70 CYS A O 1
ATOM 541 N N . GLY A 1 71 ? 12.895 9.082 5.064 1.00 83.75 71 GLY A N 1
ATOM 542 C CA . GLY A 1 71 ? 11.998 9.520 6.146 1.00 83.75 71 GLY A CA 1
ATOM 543 C C . GLY A 1 71 ? 10.548 8.999 6.092 1.00 83.75 71 GLY A C 1
ATOM 544 O O . GLY A 1 71 ? 9.777 9.260 7.015 1.00 83.75 71 GLY A O 1
ATOM 545 N N . LYS A 1 72 ? 10.146 8.249 5.053 1.00 88.56 72 LYS A N 1
ATOM 546 C CA . LYS A 1 72 ? 8.766 7.765 4.883 1.00 88.56 72 LYS A CA 1
ATOM 547 C C . LYS A 1 72 ? 8.375 6.743 5.944 1.00 88.56 72 LYS A C 1
ATOM 549 O O . LYS A 1 72 ? 9.088 5.773 6.178 1.00 88.56 72 LYS A O 1
ATOM 554 N N . GLY A 1 73 ? 7.189 6.920 6.523 1.00 89.44 73 GLY A N 1
ATOM 555 C CA . GLY A 1 73 ? 6.579 5.982 7.466 1.00 89.44 73 GLY A CA 1
ATOM 556 C C . GLY A 1 73 ? 5.342 5.275 6.906 1.00 89.44 73 GLY A C 1
ATOM 557 O O . GLY A 1 73 ? 4.628 5.822 6.065 1.00 89.44 73 GLY A O 1
ATOM 558 N N . PHE A 1 74 ? 5.050 4.081 7.413 1.00 88.31 74 PHE A N 1
ATOM 559 C CA . PHE A 1 74 ? 3.938 3.230 6.998 1.00 88.31 74 PHE A CA 1
ATOM 560 C C . PHE A 1 74 ? 3.179 2.674 8.206 1.00 88.31 74 PHE A C 1
ATOM 562 O O . PHE A 1 74 ? 3.758 2.370 9.250 1.00 88.31 74 PHE A O 1
ATOM 569 N N . ALA A 1 75 ? 1.873 2.476 8.030 1.00 85.38 75 ALA A N 1
ATOM 570 C CA . ALA A 1 75 ? 0.998 1.870 9.034 1.00 85.38 75 ALA A CA 1
ATOM 571 C C . ALA A 1 75 ? 1.193 0.343 9.164 1.00 85.38 75 ALA A C 1
ATOM 573 O O . ALA A 1 75 ? 0.864 -0.256 10.193 1.00 85.38 75 ALA A O 1
ATOM 574 N N . ARG A 1 76 ? 1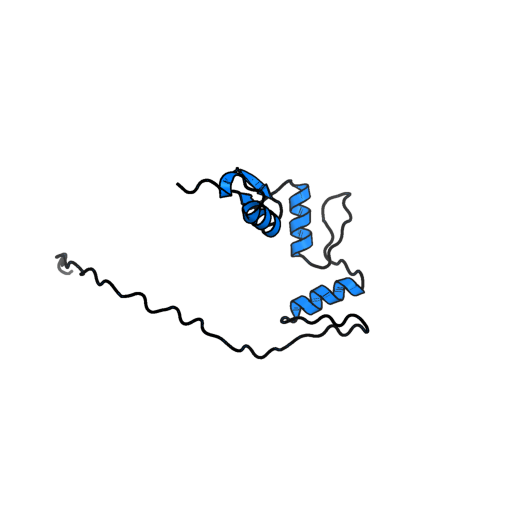.728 -0.320 8.127 1.00 84.94 76 ARG A N 1
ATOM 575 C CA . ARG A 1 76 ? 1.933 -1.779 8.088 1.00 84.94 76 ARG A CA 1
ATOM 576 C C . ARG A 1 76 ? 3.355 -2.133 7.657 1.00 84.94 76 ARG A C 1
ATOM 578 O O . ARG A 1 76 ? 3.932 -1.501 6.777 1.00 84.94 76 ARG A O 1
ATOM 585 N N . GLN A 1 77 ? 3.894 -3.199 8.246 1.00 87.56 77 GLN A N 1
ATOM 586 C CA . GLN A 1 77 ? 5.272 -3.639 8.010 1.00 87.56 77 GLN A CA 1
ATOM 587 C C . GLN A 1 77 ? 5.519 -4.083 6.564 1.00 87.56 77 GLN A C 1
ATOM 589 O O . GLN A 1 77 ? 6.556 -3.756 5.994 1.00 87.56 77 GLN A O 1
ATOM 594 N N . HIS A 1 78 ? 4.580 -4.822 5.962 1.00 86.38 78 HIS A N 1
ATOM 595 C CA . HIS A 1 78 ? 4.732 -5.292 4.581 1.00 86.38 78 HIS A CA 1
ATOM 596 C C . HIS A 1 78 ? 4.746 -4.131 3.577 1.00 86.38 78 HIS A C 1
ATOM 598 O O . HIS A 1 78 ? 5.445 -4.211 2.573 1.00 86.38 78 HIS A O 1
ATOM 604 N N . ASP A 1 79 ? 4.031 -3.038 3.868 1.00 87.75 79 ASP A N 1
ATOM 605 C CA . ASP A 1 79 ? 4.068 -1.827 3.048 1.00 87.75 79 ASP A CA 1
ATOM 606 C C . ASP A 1 79 ? 5.444 -1.154 3.116 1.00 87.75 79 ASP A C 1
ATOM 608 O O . ASP A 1 79 ? 5.985 -0.788 2.075 1.00 87.75 79 ASP A O 1
ATOM 612 N N . CYS A 1 80 ? 6.043 -1.072 4.312 1.00 91.50 80 CYS A N 1
ATOM 613 C CA . CYS A 1 80 ? 7.399 -0.548 4.499 1.00 91.50 80 CYS A CA 1
ATOM 614 C C . CYS A 1 80 ? 8.448 -1.400 3.773 1.00 91.50 80 CYS A C 1
ATOM 616 O O . CYS A 1 80 ? 9.220 -0.866 2.985 1.00 91.50 80 CYS A O 1
ATOM 618 N N . LYS A 1 81 ? 8.431 -2.729 3.955 1.00 89.12 81 LYS A N 1
ATOM 619 C CA . LYS A 1 81 ? 9.364 -3.640 3.263 1.00 89.12 81 LYS A CA 1
ATOM 620 C C . LYS A 1 81 ? 9.253 -3.538 1.741 1.00 89.12 81 LYS A C 1
ATOM 622 O O . LYS A 1 81 ? 10.252 -3.524 1.032 1.00 89.12 81 LYS A O 1
ATOM 627 N N . ARG A 1 82 ? 8.025 -3.455 1.223 1.00 86.88 82 ARG A N 1
ATOM 628 C CA . ARG A 1 82 ? 7.785 -3.277 -0.213 1.00 86.88 82 ARG A CA 1
ATOM 629 C C . ARG A 1 82 ? 8.314 -1.937 -0.713 1.00 86.88 82 ARG A C 1
ATOM 631 O O . ARG A 1 82 ? 8.849 -1.869 -1.811 1.00 86.88 82 ARG A O 1
ATOM 638 N N . HIS A 1 83 ? 8.150 -0.878 0.069 1.00 90.44 83 HIS A N 1
ATOM 639 C CA . HIS A 1 83 ? 8.718 0.420 -0.262 1.00 90.44 83 HIS A CA 1
ATOM 640 C C . HIS A 1 83 ? 10.253 0.391 -0.262 1.00 90.44 83 HIS A C 1
ATOM 642 O O . HIS A 1 83 ? 10.857 0.928 -1.184 1.00 90.44 83 HIS A O 1
ATOM 648 N N . GLU A 1 84 ? 10.882 -0.284 0.701 1.00 89.75 84 GLU A N 1
ATOM 649 C CA . GLU A 1 84 ? 12.339 -0.474 0.736 1.00 89.75 84 GLU A CA 1
ATOM 650 C C . GLU A 1 84 ? 12.856 -1.199 -0.515 1.00 89.75 84 GLU A C 1
ATOM 652 O O . GLU A 1 84 ? 13.884 -0.810 -1.065 1.00 89.75 84 GLU A O 1
ATOM 657 N N . ALA A 1 85 ? 12.109 -2.176 -1.042 1.00 87.50 85 ALA A N 1
ATOM 658 C CA . ALA A 1 85 ? 12.460 -2.842 -2.298 1.00 87.50 85 ALA A CA 1
ATOM 659 C C . ALA A 1 85 ? 12.552 -1.869 -3.493 1.00 87.50 85 ALA A C 1
ATOM 661 O O . ALA A 1 85 ? 13.355 -2.092 -4.398 1.00 87.50 85 ALA A O 1
ATOM 662 N N . LEU A 1 86 ? 11.798 -0.761 -3.482 1.00 85.75 86 LEU A N 1
ATOM 663 C CA . LEU A 1 86 ? 11.878 0.264 -4.530 1.00 85.75 86 LEU A CA 1
ATOM 664 C C . LEU A 1 86 ? 13.206 1.025 -4.501 1.00 85.75 86 LEU A C 1
ATOM 666 O O . LEU A 1 86 ? 13.713 1.367 -5.562 1.00 85.75 86 LEU A O 1
ATOM 670 N N . HIS A 1 87 ? 13.786 1.264 -3.320 1.00 87.31 87 HIS A N 1
ATOM 671 C CA . HIS A 1 87 ? 15.105 1.901 -3.216 1.00 87.31 87 HIS A CA 1
ATOM 672 C C . HIS A 1 87 ? 16.209 1.041 -3.836 1.00 87.31 87 HIS A C 1
ATOM 674 O O . HIS A 1 87 ? 17.165 1.564 -4.397 1.00 87.31 87 HIS A O 1
ATOM 680 N N . LEU A 1 88 ? 16.041 -0.279 -3.783 1.00 86.00 88 LEU A N 1
ATOM 681 C CA . LEU A 1 88 ? 16.956 -1.248 -4.378 1.00 86.00 88 LEU A CA 1
ATOM 682 C C . LEU A 1 88 ? 16.619 -1.561 -5.846 1.00 86.00 88 LEU A C 1
ATOM 684 O O . LEU A 1 88 ? 17.242 -2.436 -6.438 1.00 86.00 88 LEU A O 1
ATOM 688 N N . ASN A 1 89 ? 15.616 -0.889 -6.430 1.00 83.25 89 ASN A N 1
ATOM 689 C CA . ASN A 1 89 ? 15.050 -1.201 -7.748 1.00 83.25 89 ASN A CA 1
ATOM 690 C C . ASN A 1 89 ? 14.631 -2.675 -7.913 1.00 83.25 89 ASN A C 1
ATOM 692 O O . ASN A 1 89 ? 14.526 -3.187 -9.027 1.00 83.25 89 ASN A O 1
ATOM 696 N N . ILE A 1 90 ? 14.340 -3.361 -6.805 1.00 83.81 90 ILE A N 1
ATOM 697 C CA . ILE A 1 90 ? 13.910 -4.753 -6.821 1.00 83.81 90 ILE A CA 1
ATOM 698 C C . ILE A 1 90 ? 12.434 -4.786 -7.208 1.00 83.81 90 ILE A C 1
ATOM 700 O O . ILE A 1 90 ? 11.554 -4.305 -6.489 1.00 83.81 90 ILE A O 1
ATOM 704 N N . ARG A 1 91 ? 12.162 -5.391 -8.362 1.00 84.06 91 ARG A N 1
ATOM 705 C CA . ARG A 1 91 ? 10.818 -5.651 -8.878 1.00 84.06 91 ARG A CA 1
ATOM 706 C C . ARG A 1 91 ? 10.610 -7.163 -8.951 1.00 84.06 91 ARG A C 1
ATOM 708 O O . ARG A 1 91 ? 10.930 -7.759 -9.973 1.00 84.06 91 ARG A O 1
ATOM 715 N N . PRO A 1 92 ? 10.123 -7.796 -7.869 1.00 82.00 92 PRO A N 1
ATOM 716 C CA . PRO A 1 92 ? 10.130 -9.254 -7.751 1.00 82.00 92 PRO A CA 1
ATOM 717 C C . PRO A 1 92 ? 9.076 -9.943 -8.628 1.00 82.00 92 PRO A C 1
ATOM 719 O O . PRO A 1 92 ? 9.071 -11.165 -8.721 1.00 82.00 92 PRO A O 1
ATOM 722 N N . TYR A 1 93 ? 8.164 -9.184 -9.237 1.00 88.12 93 TYR A N 1
ATOM 723 C CA . TYR A 1 93 ? 7.077 -9.730 -10.040 1.00 88.12 93 TYR A CA 1
ATOM 724 C C . TYR A 1 93 ? 7.363 -9.490 -11.516 1.00 88.12 93 TYR A C 1
ATOM 726 O O . TYR A 1 93 ? 7.291 -8.352 -11.972 1.00 88.12 93 TYR A O 1
ATOM 734 N N . THR A 1 94 ? 7.654 -10.544 -12.264 1.00 89.38 94 THR A N 1
ATOM 735 C CA . THR A 1 94 ? 7.938 -10.462 -13.700 1.00 89.38 94 THR A CA 1
ATOM 736 C C . THR A 1 94 ? 6.782 -11.053 -14.491 1.00 89.38 94 THR A C 1
ATOM 738 O O . THR A 1 94 ? 6.179 -12.042 -14.084 1.00 89.38 94 THR A O 1
ATOM 741 N N . CYS A 1 95 ? 6.443 -10.427 -15.612 1.00 89.25 95 CYS A N 1
ATOM 742 C CA . CYS A 1 95 ? 5.533 -11.006 -16.581 1.00 89.25 95 CYS A CA 1
ATOM 743 C C . CYS A 1 95 ? 6.301 -11.978 -17.474 1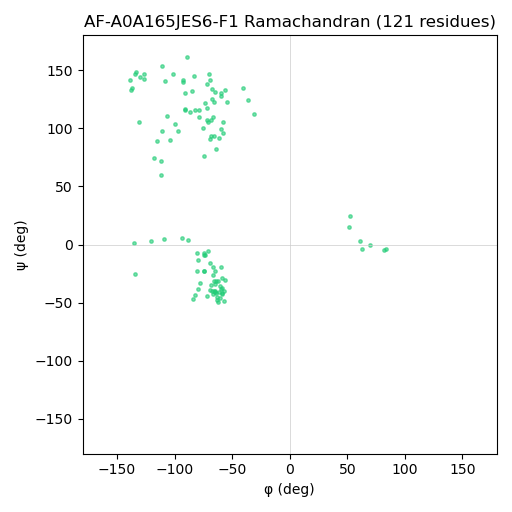.00 89.25 95 CYS A C 1
ATOM 745 O O . CYS A 1 95 ? 7.163 -11.547 -18.233 1.00 89.25 95 CYS A O 1
ATOM 747 N N . ASP A 1 96 ? 5.969 -13.263 -17.410 1.00 86.06 96 ASP A N 1
ATOM 748 C CA . ASP A 1 96 ? 6.665 -14.315 -18.161 1.00 86.06 96 ASP A CA 1
ATOM 749 C C . ASP A 1 96 ? 6.546 -14.131 -19.681 1.00 86.06 96 ASP A C 1
ATOM 751 O O . ASP A 1 96 ? 7.476 -14.435 -20.416 1.00 86.06 96 ASP A O 1
ATOM 755 N N . GLY A 1 97 ? 5.434 -13.558 -20.154 1.00 82.88 97 GLY A N 1
ATOM 756 C CA . GLY A 1 97 ? 5.186 -13.382 -21.586 1.00 82.88 97 GLY A CA 1
ATOM 757 C C . GLY A 1 97 ? 5.884 -12.180 -22.233 1.00 82.88 97 GLY A C 1
ATOM 758 O O . GLY A 1 97 ? 6.064 -12.169 -23.444 1.00 82.88 97 GLY A O 1
ATOM 759 N N . CYS A 1 98 ? 6.269 -11.149 -21.473 1.00 87.88 98 CYS A N 1
ATOM 760 C CA . CYS A 1 98 ? 6.922 -9.956 -22.046 1.00 87.88 98 CYS A CA 1
ATOM 761 C C . CYS A 1 98 ? 8.148 -9.456 -21.269 1.00 87.88 98 CYS A C 1
ATOM 763 O O . CYS A 1 98 ? 8.710 -8.417 -21.609 1.00 87.88 98 CYS A O 1
ATOM 765 N N . GLY A 1 99 ? 8.537 -10.133 -20.188 1.00 85.06 99 GLY A N 1
ATOM 766 C CA . GLY A 1 99 ? 9.687 -9.782 -19.354 1.00 85.06 99 GLY A CA 1
ATOM 767 C C . GLY A 1 99 ? 9.530 -8.505 -18.520 1.00 85.06 99 GLY A C 1
ATOM 768 O O . GLY A 1 99 ? 10.438 -8.153 -17.768 1.00 85.06 99 GLY A O 1
ATOM 769 N N . LYS A 1 100 ? 8.396 -7.789 -18.605 1.00 86.44 100 LYS A N 1
ATOM 770 C CA . LYS A 1 100 ? 8.175 -6.569 -17.812 1.00 86.44 100 LYS A CA 1
ATOM 771 C C . LYS A 1 100 ? 8.124 -6.901 -16.323 1.00 86.44 100 LYS A C 1
ATOM 773 O O . LYS A 1 100 ? 7.382 -7.786 -15.901 1.00 86.44 100 LYS A O 1
ATOM 778 N N . THR A 1 101 ? 8.880 -6.154 -15.524 1.00 88.50 101 THR A N 1
ATOM 779 C CA . THR A 1 101 ? 8.947 -6.331 -14.070 1.00 88.50 101 THR A CA 1
ATOM 780 C C . THR A 1 101 ? 8.110 -5.284 -13.341 1.00 88.50 101 THR A C 1
ATOM 782 O O . THR A 1 101 ? 8.006 -4.124 -13.748 1.00 88.50 101 THR A O 1
ATOM 785 N N . PHE A 1 102 ? 7.525 -5.672 -12.214 1.00 86.75 102 PHE A N 1
ATOM 786 C CA . PHE A 1 102 ? 6.604 -4.885 -11.409 1.00 86.75 102 PHE A CA 1
ATOM 787 C C . PHE A 1 102 ? 6.973 -4.982 -9.930 1.00 86.75 102 PHE A C 1
ATOM 789 O O . PHE A 1 102 ? 7.425 -6.009 -9.424 1.00 86.75 102 PHE A O 1
ATOM 796 N N . ALA A 1 103 ? 6.730 -3.895 -9.200 1.00 85.31 103 ALA A N 1
ATOM 797 C CA . ALA A 1 103 ? 6.929 -3.861 -7.753 1.00 85.31 103 ALA A CA 1
ATOM 798 C C . ALA A 1 103 ? 5.775 -4.510 -6.967 1.00 85.31 103 ALA A C 1
ATOM 800 O O . ALA A 1 103 ? 5.890 -4.731 -5.761 1.00 85.31 103 ALA A O 1
ATOM 801 N N . ARG A 1 104 ? 4.633 -4.777 -7.620 1.00 85.69 104 ARG A N 1
ATOM 802 C CA . ARG A 1 104 ? 3.426 -5.311 -6.977 1.00 85.69 104 ARG A CA 1
ATOM 803 C C . ARG A 1 104 ? 2.759 -6.379 -7.835 1.00 85.69 104 ARG A C 1
ATOM 805 O O . ARG A 1 104 ? 2.648 -6.199 -9.044 1.00 85.69 104 ARG A O 1
ATOM 812 N N . MET A 1 105 ? 2.245 -7.420 -7.180 1.00 88.06 105 MET A N 1
ATOM 813 C CA . MET A 1 105 ? 1.486 -8.487 -7.835 1.00 88.06 105 MET A CA 1
ATOM 814 C C . MET A 1 105 ? 0.214 -7.957 -8.504 1.00 88.06 105 MET A C 1
ATOM 816 O O . MET A 1 105 ? -0.087 -8.340 -9.623 1.00 88.06 105 MET A O 1
ATOM 820 N N . ASP A 1 106 ? -0.513 -7.035 -7.867 1.00 89.19 106 ASP A N 1
ATOM 821 C CA . ASP A 1 106 ? -1.733 -6.469 -8.457 1.00 89.19 106 ASP A CA 1
ATOM 822 C C . ASP A 1 106 ? -1.445 -5.665 -9.737 1.00 89.19 106 ASP A C 1
ATOM 824 O O . ASP A 1 106 ? -2.217 -5.718 -10.690 1.00 89.19 106 ASP A O 1
ATOM 828 N N . ALA A 1 107 ? -0.290 -4.992 -9.796 1.00 88.88 107 ALA A N 1
ATOM 829 C CA . ALA A 1 107 ? 0.156 -4.305 -11.003 1.00 88.88 107 ALA A CA 1
ATOM 830 C C . ALA A 1 107 ? 0.533 -5.294 -12.118 1.00 88.88 107 ALA A C 1
ATOM 832 O O . ALA A 1 107 ? 0.197 -5.041 -13.271 1.00 88.88 107 ALA A O 1
ATOM 833 N N . LEU A 1 108 ? 1.181 -6.416 -11.774 1.00 90.75 108 LEU A N 1
ATOM 834 C CA . LEU A 1 108 ? 1.445 -7.504 -12.718 1.00 90.75 108 LEU A CA 1
ATOM 835 C C . LEU A 1 108 ? 0.140 -8.135 -13.224 1.00 90.75 108 LEU A C 1
ATOM 837 O O . LEU A 1 108 ? 0.006 -8.349 -14.420 1.00 90.75 108 LEU A O 1
ATOM 841 N N . ASN A 1 109 ? -0.823 -8.410 -12.343 1.00 89.75 109 ASN A N 1
ATOM 842 C CA . ASN A 1 109 ? -2.100 -9.013 -12.725 1.00 89.75 109 ASN A CA 1
ATOM 843 C C . ASN A 1 109 ? -2.892 -8.102 -13.661 1.00 89.75 109 ASN A C 1
ATOM 845 O O . ASN A 1 109 ? -3.301 -8.552 -14.722 1.00 89.75 109 ASN A O 1
ATOM 849 N N . ARG A 1 110 ? -3.022 -6.810 -13.328 1.00 89.06 110 ARG A N 1
ATOM 850 C CA . ARG A 1 110 ? -3.657 -5.836 -14.227 1.00 89.06 110 ARG A CA 1
ATOM 851 C C . ARG A 1 110 ? -2.937 -5.759 -15.569 1.00 89.06 110 ARG A C 1
AT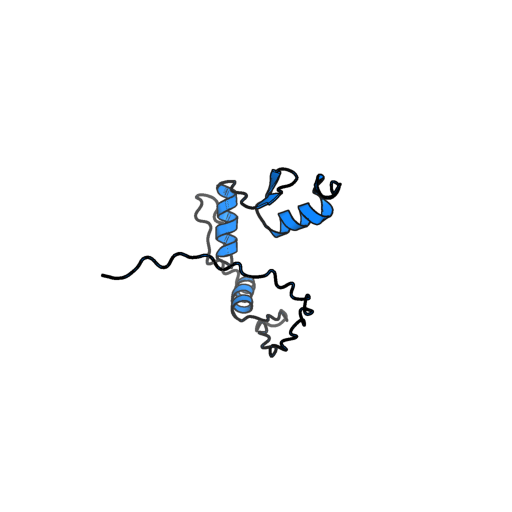OM 853 O O . ARG A 1 110 ? -3.575 -5.751 -16.612 1.00 89.06 110 ARG A O 1
ATOM 860 N N . HIS A 1 111 ? -1.604 -5.756 -15.542 1.00 88.06 111 HIS A N 1
ATOM 861 C CA . HIS A 1 111 ? -0.827 -5.791 -16.769 1.00 88.06 111 HIS A CA 1
ATOM 862 C C . HIS A 1 111 ? -1.116 -7.051 -17.590 1.00 88.06 111 HIS A C 1
ATOM 864 O O . HIS A 1 111 ? -1.342 -6.939 -18.783 1.00 88.06 111 HIS A O 1
ATOM 870 N N . ARG A 1 112 ? -1.148 -8.237 -16.977 1.00 86.75 112 ARG A N 1
ATOM 871 C CA . ARG A 1 112 ? -1.481 -9.492 -17.666 1.00 86.75 112 ARG A CA 1
ATOM 872 C C . ARG A 1 112 ? -2.889 -9.471 -18.267 1.00 86.75 112 ARG A C 1
ATOM 874 O O . ARG A 1 112 ? -3.075 -10.026 -19.339 1.00 86.75 112 ARG A O 1
ATOM 881 N N . GLU A 1 113 ? -3.838 -8.832 -17.591 1.00 85.19 113 GLU A N 1
ATOM 882 C CA . GLU A 1 113 ? -5.246 -8.791 -17.995 1.00 85.19 113 GLU A CA 1
ATOM 883 C C . GLU A 1 113 ? -5.533 -7.799 -19.132 1.00 85.19 113 GLU A C 1
ATOM 885 O O . GLU A 1 113 ? -6.418 -8.053 -19.942 1.00 85.19 113 GLU A O 1
ATOM 890 N N . SER A 1 114 ? -4.814 -6.673 -19.216 1.00 79.50 114 SER A N 1
ATOM 891 C CA . SER A 1 114 ? -5.166 -5.600 -20.168 1.00 79.50 114 SER A CA 1
ATOM 892 C C . SER A 1 114 ? -3.999 -5.009 -20.962 1.00 79.50 114 SER A C 1
ATOM 894 O O . SER A 1 114 ? -4.212 -4.495 -22.054 1.00 79.50 114 SER A O 1
ATOM 896 N N . ASP A 1 115 ? -2.768 -5.074 -20.449 1.00 73.38 115 ASP A N 1
ATOM 897 C CA . ASP A 1 115 ? -1.621 -4.326 -20.994 1.00 73.38 115 ASP A CA 1
ATOM 898 C C . ASP A 1 115 ? -0.458 -5.224 -21.452 1.00 73.38 115 ASP A C 1
ATOM 900 O O . ASP A 1 115 ? 0.620 -4.725 -21.810 1.00 73.38 115 ASP A O 1
ATOM 904 N N . CYS A 1 116 ? -0.609 -6.550 -21.375 1.00 78.62 116 CYS A N 1
ATOM 905 C CA . CYS A 1 116 ? 0.410 -7.479 -21.830 1.00 78.62 116 CYS A CA 1
ATOM 906 C C . CYS A 1 116 ? 0.156 -7.815 -23.292 1.00 78.62 116 CYS A C 1
ATOM 908 O O . CYS A 1 116 ? -0.834 -8.484 -23.586 1.00 78.62 116 CYS A O 1
ATOM 910 N N . PRO A 1 117 ? 1.080 -7.464 -24.206 1.00 70.25 117 PRO A N 1
ATOM 911 C CA . PRO A 1 117 ? 0.971 -7.897 -25.598 1.00 70.25 117 PRO A CA 1
ATOM 912 C C . PRO A 1 117 ? 0.967 -9.433 -25.723 1.00 70.25 117 PRO A C 1
ATOM 914 O O . PRO A 1 117 ? 0.477 -9.974 -26.706 1.00 70.25 117 PRO A O 1
ATOM 917 N N . CYS A 1 118 ? 1.439 -10.138 -24.688 1.00 66.06 118 CYS A N 1
ATOM 918 C CA . CYS A 1 118 ? 1.434 -11.592 -24.581 1.00 66.06 118 CYS A CA 1
ATOM 919 C C . CYS A 1 118 ? 0.046 -12.237 -24.403 1.00 66.06 118 CYS A C 1
ATOM 921 O O . CYS A 1 118 ? -0.076 -13.439 -24.603 1.00 66.06 118 CYS A O 1
ATOM 923 N N . ALA A 1 119 ? -0.997 -11.479 -24.037 1.00 58.41 119 ALA A N 1
ATOM 924 C CA . ALA A 1 119 ? -2.344 -12.024 -23.816 1.00 58.41 119 ALA A CA 1
ATOM 925 C C . ALA A 1 119 ? -3.051 -12.469 -25.114 1.00 58.41 119 ALA A C 1
ATOM 927 O O . ALA A 1 119 ? -4.140 -13.031 -25.059 1.00 58.41 119 ALA A O 1
ATOM 928 N N . SER A 1 120 ? -2.435 -12.218 -26.274 1.00 56.06 120 SER A N 1
ATOM 929 C CA . SER A 1 120 ? -3.012 -12.476 -27.598 1.00 56.06 120 SER A CA 1
ATOM 930 C C . SER A 1 120 ? -2.362 -13.633 -28.367 1.00 56.06 120 SER A C 1
ATOM 932 O O . SER A 1 120 ? -2.759 -13.896 -29.496 1.00 56.06 120 SER A O 1
ATOM 934 N N . SER A 1 121 ? -1.417 -14.360 -27.762 1.00 57.41 121 SER A N 1
ATOM 935 C CA . SER A 1 121 ? -0.734 -15.492 -28.405 1.00 57.41 121 SER A CA 1
ATOM 936 C C . SER A 1 121 ? -1.014 -16.795 -27.653 1.00 57.41 121 SER A C 1
ATOM 938 O O . SER A 1 121 ? -0.188 -17.303 -26.900 1.00 57.41 121 SER A O 1
ATOM 940 N N . SER A 1 122 ? -2.230 -17.309 -27.823 1.00 52.94 122 SER A N 1
ATOM 941 C CA . SER A 1 122 ? -2.531 -18.734 -27.660 1.00 52.94 122 SER A CA 1
ATOM 942 C C . SER A 1 122 ? -2.843 -19.263 -29.058 1.00 52.94 122 SER A C 1
ATOM 944 O O . SER A 1 122 ? -3.940 -19.019 -29.556 1.00 52.94 122 SER A O 1
ATOM 946 N N . ASP A 1 123 ? -1.844 -19.872 -29.698 1.00 45.50 123 ASP A N 1
ATOM 947 C CA . ASP A 1 123 ? -2.042 -20.832 -30.792 1.00 45.50 123 ASP A CA 1
ATOM 948 C C . ASP A 1 123 ? -2.008 -22.234 -30.170 1.00 45.50 123 ASP A C 1
ATOM 950 O O . ASP A 1 123 ? -1.059 -22.490 -29.384 1.00 45.50 123 ASP A O 1
#

Secondary structure (DSSP, 8-state):
---------PPP--------------------EE--STTT--EESSHHHHHHHHHHHS----EE--STTT--EESSHHHHHHHHHHHTT---EE-TTT--EES-HHHHHHIIIII-GGGG---

Foldseek 3Di:
DDDDPDDDDDDDDDDDDDDDPPPPPDPDDQPWDAAPDPPPRDIDSDPVVSQLVVCVVVVDFVQFAPDPPPRDGHSDNVVNVLVNCVVVVNQPDADPQPRDGHSDPVVSVVCCVPPRPSVPDDD

Nearest PDB structures (foldseek):
  5kea-assembly1_A  TM=8.924E-01  e=4.774E-08  Mus musculus
  6wmi-assembly2_D  TM=9.284E-01  e=1.997E-07  Homo sapiens
  6b0r-assembly1_D  TM=8.921E-01  e=1.016E-06  Homo sapiens
  5ke8-assembly1_A  TM=8.989E-01  e=1.501E-06  Mus musculus
  6blw-assembly1_A  TM=7.625E-01  e=4.360E-07  Homo sapiens

Solvent-accessible surface area (backbone atoms only — not comparable to full-atom values): 8085 Å² total; per-residue (Å²): 137,85,82,90,83,88,75,90,80,88,78,81,90,78,86,76,79,86,73,77,84,74,78,76,80,73,84,68,82,81,63,64,38,65,51,86,53,88,93,64,80,45,71,25,82,42,66,70,56,41,60,43,51,56,26,68,77,71,69,46,38,85,30,56,46,84,54,86,93,62,76,49,57,22,59,41,64,68,59,28,55,55,52,53,31,55,79,72,68,50,42,89,35,62,39,90,71,74,67,53,63,23,82,39,66,68,59,42,50,52,30,56,73,76,69,37,83,48,72,74,71,81,130

pLDDT: mean 75.3, std 18.08, range [36.75, 92.19]